Protein AF-A0A969NQD2-F1 (afdb_monomer_lite)

Sequence (138 aa):
MLKNSRYFIANYAKINQLQETHGQREIGYRFFEGAAAGSVLLGCSPDNVAFKHYFDWDNVIIPIDFDEHNIVKIIAELDSQPELLKQIQTDNVVNSLLKHDWVYRWEEILRELGMSITSGIEQRKHQLKEMAIAYSKR

Radius of gyration: 16.86 Å; chains: 1; bounding box: 41×42×41 Å

Foldseek 3Di:
DQLPPQEDEAAFPPPVNCVVVVNDGHGDCSLLVCLLSLHQYEEYHGPDPVCCVQPVDPRSYDYDYPPHPCVVVVVVVVVVPVVVSLVSSLCSNLSSLQRVPCLVVVVVVCVVVVHDDDPVSVVSNVVSNVVSVVSNVD

Structure (mmCIF, N/CA/C/O backbone):
data_AF-A0A969NQD2-F1
#
_entry.id   AF-A0A969NQD2-F1
#
loop_
_atom_site.group_PDB
_atom_site.id
_atom_site.type_symbol
_atom_site.label_atom_id
_atom_site.label_alt_id
_atom_site.label_comp_id
_atom_site.label_asym_id
_atom_site.label_entity_id
_atom_site.label_seq_id
_atom_site.pdbx_PDB_ins_code
_atom_site.Cartn_x
_atom_site.Cartn_y
_atom_site.Cartn_z
_atom_site.occupancy
_atom_site.B_iso_or_equiv
_atom_site.auth_seq_id
_atom_site.auth_comp_id
_atom_site.auth_asym_id
_atom_site.auth_atom_id
_atom_site.pdbx_PDB_model_num
ATOM 1 N N . MET A 1 1 ? 13.207 -3.224 8.068 1.00 59.09 1 MET A N 1
ATOM 2 C CA . MET A 1 1 ? 14.013 -3.463 6.853 1.00 59.09 1 MET A CA 1
ATOM 3 C C . MET A 1 1 ? 13.640 -2.505 5.720 1.00 59.09 1 MET A C 1
ATOM 5 O O . MET A 1 1 ? 14.540 -1.892 5.178 1.00 59.09 1 MET A O 1
ATOM 9 N N . LEU A 1 2 ? 12.348 -2.296 5.422 1.00 81.50 2 LEU A N 1
ATOM 10 C CA . LEU A 1 2 ? 11.896 -1.547 4.233 1.00 81.50 2 LEU A CA 1
ATOM 11 C C . LEU A 1 2 ? 11.816 -0.015 4.357 1.00 81.50 2 LEU A C 1
ATOM 13 O O . LEU A 1 2 ? 11.775 0.665 3.345 1.00 81.50 2 LEU A O 1
ATOM 17 N N . LYS A 1 3 ? 11.846 0.553 5.570 1.00 71.50 3 LYS A N 1
ATOM 18 C CA . LYS A 1 3 ? 11.662 2.005 5.802 1.00 71.50 3 LYS A CA 1
ATOM 19 C C . LYS A 1 3 ? 12.642 2.911 5.029 1.00 71.50 3 LYS A C 1
ATOM 21 O O . LYS A 1 3 ? 12.349 4.080 4.821 1.00 71.50 3 LYS A O 1
ATOM 26 N N . ASN A 1 4 ? 13.795 2.376 4.622 1.00 80.69 4 ASN A N 1
ATOM 27 C CA . ASN A 1 4 ? 14.820 3.110 3.874 1.00 80.69 4 ASN A CA 1
ATOM 28 C C . ASN A 1 4 ? 14.908 2.671 2.398 1.00 80.69 4 ASN A C 1
ATOM 30 O O . ASN A 1 4 ? 15.783 3.135 1.671 1.00 80.69 4 ASN A O 1
ATOM 34 N N . SER A 1 5 ? 14.036 1.763 1.958 1.00 90.94 5 SER A N 1
ATOM 35 C CA . SER A 1 5 ? 13.990 1.257 0.588 1.00 90.94 5 SER A CA 1
ATOM 36 C C . SER A 1 5 ? 12.978 2.065 -0.219 1.00 90.94 5 SER A C 1
ATOM 38 O O . SER A 1 5 ? 11.777 2.009 0.046 1.00 90.94 5 SER A O 1
ATOM 40 N N . ARG A 1 6 ? 13.460 2.808 -1.223 1.00 94.06 6 ARG A N 1
ATOM 41 C CA . ARG A 1 6 ? 12.600 3.595 -2.124 1.00 94.06 6 ARG A CA 1
ATOM 42 C C . ARG A 1 6 ? 11.686 2.700 -2.961 1.00 94.06 6 ARG A C 1
ATOM 44 O O . ARG A 1 6 ? 10.499 2.979 -3.052 1.00 94.06 6 ARG A O 1
ATOM 51 N N . TYR A 1 7 ? 12.238 1.623 -3.516 1.00 97.00 7 TYR A N 1
ATOM 52 C CA . TYR A 1 7 ? 11.529 0.659 -4.355 1.00 97.00 7 TYR A CA 1
ATOM 53 C C . TYR A 1 7 ? 11.401 -0.692 -3.653 1.00 97.00 7 TYR A C 1
ATOM 55 O O . TYR A 1 7 ? 12.303 -1.097 -2.913 1.00 97.00 7 TYR A O 1
ATOM 63 N N . PHE A 1 8 ? 10.303 -1.402 -3.912 1.00 96.88 8 PHE A N 1
ATOM 64 C CA . PHE A 1 8 ? 10.079 -2.753 -3.403 1.00 96.88 8 PHE A CA 1
ATOM 65 C C . PHE A 1 8 ? 9.393 -3.640 -4.446 1.00 96.88 8 PHE A C 1
ATOM 67 O O . PHE A 1 8 ? 8.379 -3.258 -5.022 1.00 96.88 8 PHE A O 1
ATOM 74 N N . ILE A 1 9 ? 9.941 -4.835 -4.684 1.00 95.50 9 ILE A N 1
ATOM 75 C CA . ILE A 1 9 ? 9.406 -5.764 -5.686 1.00 95.50 9 ILE A CA 1
ATOM 76 C C . ILE A 1 9 ? 8.275 -6.600 -5.076 1.00 95.50 9 ILE A C 1
ATOM 78 O O . ILE A 1 9 ? 8.499 -7.410 -4.166 1.00 95.50 9 ILE A O 1
ATOM 82 N N . ALA A 1 10 ? 7.067 -6.444 -5.613 1.00 96.06 10 ALA A N 1
ATOM 83 C CA . ALA A 1 10 ? 5.869 -7.145 -5.173 1.00 96.06 10 ALA A CA 1
ATOM 84 C C . ALA A 1 10 ? 5.165 -7.802 -6.366 1.00 96.06 10 ALA A C 1
ATOM 86 O O . ALA A 1 10 ? 4.654 -7.136 -7.254 1.00 96.06 10 ALA A O 1
ATOM 87 N N . ASN A 1 11 ? 5.119 -9.133 -6.352 1.00 96.44 11 ASN A N 1
ATOM 88 C CA . ASN A 1 11 ? 4.395 -9.934 -7.335 1.00 96.44 11 ASN A CA 1
ATOM 89 C C . ASN A 1 11 ? 3.321 -10.750 -6.621 1.00 96.44 11 ASN A C 1
ATOM 91 O O . ASN A 1 11 ? 3.497 -11.108 -5.448 1.00 96.44 11 ASN A O 1
ATOM 95 N N . TYR A 1 12 ? 2.243 -11.088 -7.331 1.00 95.00 12 TYR A N 1
ATOM 96 C CA . TYR A 1 12 ? 1.266 -12.056 -6.838 1.00 95.00 12 TYR A CA 1
ATOM 97 C C . TYR A 1 12 ? 1.941 -13.384 -6.453 1.00 95.00 12 TYR A C 1
ATOM 99 O O . TYR A 1 12 ? 3.023 -13.743 -6.938 1.00 95.00 12 TYR A O 1
ATOM 107 N N . ALA A 1 13 ? 1.327 -14.093 -5.506 1.00 91.31 13 ALA A N 1
ATOM 108 C CA . ALA A 1 13 ? 1.920 -15.286 -4.920 1.00 91.31 13 ALA A CA 1
ATOM 109 C C . ALA A 1 13 ? 2.197 -16.357 -5.988 1.00 91.31 13 ALA A C 1
ATOM 111 O O . ALA A 1 13 ? 1.356 -16.615 -6.845 1.00 91.31 13 ALA A O 1
ATOM 112 N N . LYS A 1 14 ? 3.377 -16.991 -5.910 1.00 90.50 14 LYS A N 1
ATOM 113 C CA . LYS A 1 14 ? 3.795 -18.086 -6.804 1.00 90.50 14 LYS A CA 1
ATOM 114 C C . LYS A 1 14 ? 3.723 -17.751 -8.305 1.00 90.50 14 LYS A C 1
ATOM 116 O O . LYS A 1 14 ? 3.416 -18.613 -9.120 1.00 90.50 14 LYS A O 1
ATOM 121 N N . ILE A 1 15 ? 4.054 -16.516 -8.689 1.00 91.56 15 ILE A N 1
ATOM 122 C CA . ILE A 1 15 ? 4.060 -16.055 -10.091 1.00 91.56 15 ILE A CA 1
ATOM 123 C C . ILE A 1 15 ? 4.825 -16.962 -11.071 1.00 91.56 15 ILE A C 1
ATOM 125 O O . ILE A 1 15 ? 4.386 -17.158 -12.198 1.00 91.56 15 ILE A O 1
ATOM 129 N N . ASN A 1 16 ? 5.917 -17.588 -10.634 1.00 92.12 16 ASN A N 1
ATOM 130 C CA . ASN A 1 16 ? 6.714 -18.528 -11.428 1.00 92.12 16 ASN A CA 1
ATOM 131 C C . ASN A 1 16 ? 6.288 -20.003 -11.269 1.00 92.12 16 ASN A C 1
ATOM 133 O O . ASN A 1 16 ? 6.933 -20.894 -11.815 1.00 92.12 16 ASN A O 1
ATOM 137 N N . GLN A 1 17 ? 5.231 -20.274 -10.501 1.00 91.62 17 GLN A N 1
ATOM 138 C CA . GLN A 1 17 ? 4.751 -21.610 -10.139 1.00 91.62 17 GLN A CA 1
ATOM 139 C C . GLN A 1 17 ? 3.214 -21.686 -10.215 1.00 91.62 17 GLN A C 1
ATOM 141 O O . GLN A 1 17 ? 2.568 -22.283 -9.357 1.00 91.62 17 GLN A O 1
ATOM 146 N N . LEU A 1 18 ? 2.614 -21.112 -11.267 1.00 88.12 18 LEU A N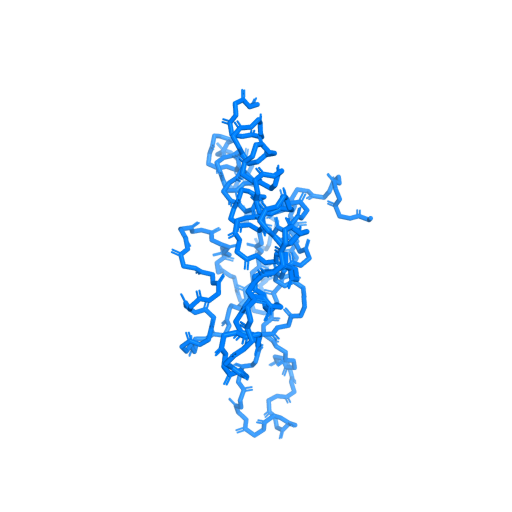 1
ATOM 147 C CA . LEU A 1 18 ? 1.153 -21.077 -11.473 1.00 88.12 18 LEU A CA 1
ATOM 148 C C . LEU A 1 18 ? 0.473 -22.456 -11.435 1.00 88.12 18 LEU A C 1
ATOM 150 O O . LEU A 1 18 ? -0.715 -22.558 -11.135 1.00 88.12 18 LEU A O 1
ATOM 154 N N . GLN A 1 19 ? 1.222 -23.522 -11.725 1.00 92.38 19 GLN A N 1
ATOM 155 C CA . GLN A 1 19 ? 0.734 -24.900 -11.640 1.00 92.38 19 GLN A CA 1
ATOM 156 C C . GLN A 1 19 ? 0.335 -25.275 -10.204 1.00 92.38 19 GLN A C 1
ATOM 158 O O . GLN A 1 19 ? -0.639 -25.992 -10.000 1.00 92.38 19 GLN A O 1
ATOM 163 N N . GLU A 1 20 ? 1.044 -24.747 -9.203 1.00 92.12 20 GLU A N 1
ATOM 164 C CA . GLU A 1 20 ? 0.767 -25.006 -7.786 1.00 92.12 20 GLU A CA 1
ATOM 165 C C . GLU A 1 20 ? -0.430 -24.215 -7.252 1.00 92.12 20 GLU A C 1
ATOM 167 O O . GLU A 1 20 ? -0.947 -24.536 -6.184 1.00 92.12 20 GLU A O 1
ATOM 172 N N . THR A 1 21 ? -0.845 -23.161 -7.956 1.00 89.38 21 THR A N 1
ATOM 173 C CA . THR A 1 21 ? -2.021 -22.355 -7.600 1.00 89.38 21 THR A CA 1
ATOM 174 C C . THR A 1 21 ? -3.225 -22.676 -8.474 1.00 89.38 21 THR A C 1
ATOM 176 O O . THR A 1 21 ? -4.259 -22.028 -8.345 1.00 89.38 21 THR A O 1
ATOM 179 N N . HIS A 1 22 ? -3.106 -23.640 -9.394 1.00 90.00 22 HIS A N 1
ATOM 180 C CA . HIS A 1 22 ? -4.117 -23.909 -10.417 1.00 90.00 22 HIS A CA 1
ATOM 181 C C . HIS A 1 22 ? -4.553 -22.632 -11.164 1.00 90.00 22 HIS A C 1
ATOM 183 O O . HIS A 1 22 ? -5.727 -22.443 -11.478 1.00 90.00 22 HIS A O 1
ATOM 189 N N . GLY A 1 23 ? -3.601 -21.727 -11.418 1.00 89.00 23 GLY A N 1
ATOM 190 C CA . GLY A 1 23 ? -3.844 -20.444 -12.079 1.00 89.00 23 GLY A CA 1
ATOM 191 C C . GLY A 1 23 ? -4.415 -19.340 -11.182 1.00 89.00 23 GLY A C 1
ATOM 192 O O . GLY A 1 23 ? -4.579 -18.217 -11.661 1.00 89.00 23 GLY A O 1
ATOM 193 N N . GLN A 1 24 ? -4.678 -19.604 -9.896 1.00 89.62 24 GLN A N 1
ATOM 194 C CA . GLN A 1 24 ? -5.075 -18.562 -8.948 1.00 89.62 24 GLN A CA 1
ATOM 195 C C . GLN A 1 24 ? -3.940 -17.552 -8.759 1.00 89.62 24 GLN A C 1
ATOM 197 O O . GLN A 1 24 ? -2.764 -17.915 -8.633 1.00 89.62 24 GLN A O 1
ATOM 202 N N . ARG A 1 25 ? -4.307 -16.270 -8.739 1.00 92.75 25 ARG A N 1
ATOM 203 C CA . ARG A 1 25 ? -3.394 -15.148 -8.512 1.00 92.75 25 ARG A CA 1
ATOM 204 C C . ARG A 1 25 ? -3.792 -14.489 -7.207 1.00 92.75 25 ARG A C 1
ATOM 206 O O . ARG A 1 25 ? -4.754 -13.729 -7.176 1.00 92.75 25 ARG A O 1
ATOM 213 N N . GLU A 1 26 ? -3.054 -14.798 -6.151 1.00 92.25 26 GLU A N 1
ATOM 214 C CA . GLU A 1 26 ? -3.370 -14.353 -4.795 1.00 92.25 26 GLU A CA 1
ATOM 215 C C . GLU A 1 26 ? -2.494 -13.185 -4.343 1.00 92.25 26 GLU A C 1
ATOM 217 O O . GLU A 1 26 ? -1.343 -13.022 -4.770 1.00 92.25 26 GLU A O 1
ATOM 222 N N . ILE A 1 27 ? -3.046 -12.374 -3.441 1.00 94.75 27 ILE A N 1
ATOM 223 C CA . ILE A 1 27 ? -2.338 -11.248 -2.832 1.00 94.75 27 ILE A CA 1
ATOM 224 C C . ILE A 1 27 ? -1.302 -11.789 -1.844 1.00 94.75 27 ILE A C 1
ATOM 226 O O . ILE A 1 27 ? -1.630 -12.531 -0.922 1.00 94.75 27 ILE A O 1
ATOM 230 N N . GLY A 1 28 ? -0.038 -11.402 -2.012 1.00 92.31 28 GLY A N 1
ATOM 231 C CA . GLY A 1 28 ? 1.018 -11.702 -1.044 1.00 92.31 28 GLY A CA 1
ATOM 232 C C . GLY A 1 28 ? 1.133 -10.641 0.056 1.00 92.31 28 GLY A C 1
ATOM 233 O O . GLY A 1 28 ? 0.845 -9.468 -0.172 1.00 92.31 28 GLY A O 1
ATOM 234 N N . TYR A 1 29 ? 1.665 -11.010 1.226 1.00 92.75 29 TYR A N 1
ATOM 235 C CA . TYR A 1 29 ? 1.919 -10.055 2.321 1.00 92.75 29 TYR A CA 1
ATOM 236 C C . TYR A 1 29 ? 2.830 -8.887 1.916 1.00 92.75 29 TYR A C 1
ATOM 238 O O . TYR A 1 29 ? 2.684 -7.780 2.425 1.00 92.75 29 TYR A O 1
ATOM 246 N N . ARG A 1 30 ? 3.698 -9.106 0.921 1.00 94.00 30 ARG A N 1
ATOM 247 C CA . ARG A 1 30 ? 4.618 -8.104 0.368 1.00 94.00 30 ARG A CA 1
ATOM 248 C C . ARG A 1 30 ? 3.933 -6.815 -0.094 1.00 94.00 30 ARG A C 1
ATOM 250 O O . ARG A 1 30 ? 4.520 -5.749 0.054 1.00 94.00 30 ARG A O 1
ATOM 257 N N . PHE A 1 31 ? 2.707 -6.885 -0.616 1.00 96.81 31 PHE A N 1
ATOM 258 C CA . PHE A 1 31 ? 1.976 -5.676 -1.012 1.00 96.81 31 PHE A CA 1
ATOM 259 C C . PHE A 1 31 ? 1.655 -4.798 0.205 1.00 96.81 31 PHE A C 1
ATOM 261 O O . PHE A 1 31 ? 1.909 -3.598 0.182 1.00 96.81 31 PHE A O 1
ATOM 268 N N . PHE A 1 32 ? 1.187 -5.412 1.294 1.00 96.75 32 PHE A N 1
ATOM 269 C CA . PHE A 1 32 ? 0.885 -4.723 2.549 1.00 96.75 32 PHE A CA 1
ATOM 270 C C . PHE A 1 32 ? 2.155 -4.186 3.221 1.00 96.75 32 PHE A C 1
ATOM 272 O O . PHE A 1 32 ? 2.199 -3.034 3.637 1.00 96.75 32 PHE A O 1
ATOM 279 N N . GLU A 1 33 ? 3.212 -5.000 3.297 1.00 95.69 33 GLU A N 1
ATOM 280 C CA . GLU A 1 33 ? 4.478 -4.618 3.936 1.00 95.69 33 GLU A CA 1
ATOM 281 C C . GLU A 1 33 ? 5.168 -3.458 3.212 1.00 95.69 33 GLU A C 1
ATOM 283 O O . GLU A 1 33 ? 5.631 -2.512 3.854 1.00 95.69 33 GLU A O 1
ATOM 288 N N . GLY A 1 34 ? 5.238 -3.525 1.880 1.00 96.69 34 GLY A N 1
ATOM 289 C CA . GLY A 1 34 ? 5.859 -2.486 1.069 1.00 96.69 34 GLY A CA 1
ATOM 290 C C . GLY A 1 34 ? 5.059 -1.184 1.085 1.00 96.69 34 GLY A C 1
ATOM 291 O O . GLY A 1 34 ? 5.648 -0.117 1.262 1.00 96.69 34 GLY A O 1
ATOM 292 N N . ALA A 1 35 ? 3.726 -1.267 0.978 1.00 97.19 35 ALA A N 1
ATOM 293 C CA . ALA A 1 35 ? 2.867 -0.089 1.054 1.00 97.19 35 ALA A CA 1
ATOM 294 C C . ALA A 1 35 ? 2.960 0.580 2.436 1.00 97.19 35 ALA A C 1
ATOM 296 O O . ALA A 1 35 ? 3.206 1.783 2.529 1.00 97.19 35 ALA A O 1
ATOM 297 N N . ALA A 1 36 ? 2.891 -0.198 3.521 1.00 96.44 36 ALA A N 1
ATOM 298 C CA . ALA A 1 36 ? 2.998 0.330 4.880 1.00 96.44 36 ALA A CA 1
ATOM 299 C C . ALA A 1 36 ? 4.374 0.951 5.177 1.00 96.44 36 ALA A C 1
ATOM 301 O O . ALA A 1 36 ? 4.483 1.857 6.007 1.00 96.44 36 ALA A O 1
ATOM 302 N N . ALA A 1 37 ? 5.430 0.486 4.503 1.00 96.00 37 ALA A N 1
ATOM 303 C CA . ALA A 1 37 ? 6.763 1.074 4.596 1.00 96.00 37 ALA A CA 1
ATOM 304 C C . ALA A 1 37 ? 6.922 2.381 3.798 1.00 96.00 37 ALA A C 1
ATOM 306 O O . ALA A 1 37 ? 7.909 3.087 4.013 1.00 96.00 37 ALA A O 1
ATOM 307 N N . GLY A 1 38 ? 5.977 2.703 2.907 1.00 96.06 38 GLY A N 1
ATOM 308 C CA . GLY A 1 38 ? 6.074 3.832 1.983 1.00 96.06 38 GLY A CA 1
ATOM 309 C C . GLY A 1 38 ? 7.043 3.585 0.834 1.00 96.06 38 GLY A C 1
ATOM 310 O O . GLY A 1 38 ? 7.642 4.527 0.326 1.00 96.06 38 GLY A O 1
ATOM 311 N N . SER A 1 39 ? 7.251 2.329 0.439 1.00 97.12 39 SER A N 1
ATOM 312 C CA . SER A 1 39 ? 8.012 2.009 -0.769 1.00 97.12 39 SER A CA 1
ATOM 313 C C . SER A 1 39 ? 7.126 2.154 -2.009 1.00 97.12 39 SER A C 1
ATOM 315 O O . SER A 1 39 ? 5.926 1.880 -1.966 1.00 97.12 39 SER A O 1
ATOM 317 N N . VAL A 1 40 ? 7.725 2.538 -3.133 1.00 97.75 40 VAL A N 1
ATOM 318 C CA . VAL A 1 40 ? 7.112 2.446 -4.462 1.00 97.75 40 VAL A CA 1
ATOM 319 C C . VAL A 1 40 ? 7.146 0.981 -4.880 1.00 97.75 40 VAL A C 1
ATOM 321 O O . VAL A 1 40 ? 8.227 0.395 -5.017 1.00 97.75 40 VAL A O 1
ATOM 324 N N . LEU A 1 41 ? 5.972 0.366 -5.020 1.00 97.94 41 LEU A N 1
ATOM 325 C CA . LEU A 1 41 ? 5.885 -1.044 -5.381 1.00 97.94 41 LEU A CA 1
ATOM 326 C C . LEU A 1 41 ? 6.079 -1.201 -6.884 1.00 97.94 41 LEU A C 1
ATOM 328 O O . LEU A 1 41 ? 5.459 -0.479 -7.661 1.00 97.94 41 LEU A O 1
ATOM 332 N N . LEU A 1 42 ? 6.903 -2.164 -7.284 1.00 98.00 42 LEU A N 1
ATOM 333 C CA . LEU A 1 42 ? 7.103 -2.554 -8.677 1.00 98.00 42 LEU A CA 1
ATOM 334 C C . LEU A 1 42 ? 6.772 -4.044 -8.826 1.00 98.00 42 LEU A C 1
ATOM 336 O O . LEU A 1 42 ? 7.231 -4.856 -8.017 1.00 98.00 42 LEU A O 1
ATOM 340 N N . GLY A 1 43 ? 6.009 -4.418 -9.848 1.00 96.88 43 GLY A N 1
ATOM 341 C CA . GLY A 1 43 ? 5.766 -5.827 -10.178 1.00 96.88 43 GLY A CA 1
ATOM 342 C C . GLY A 1 43 ? 4.367 -6.107 -10.708 1.00 96.88 43 GLY A C 1
ATOM 343 O O . GLY A 1 43 ? 3.649 -5.211 -11.145 1.00 96.88 43 GLY A O 1
ATOM 344 N N . CYS A 1 44 ? 3.969 -7.373 -10.661 1.00 96.25 44 CYS A N 1
ATOM 345 C CA . CYS A 1 44 ? 2.683 -7.832 -11.163 1.00 96.25 44 CYS A CA 1
ATOM 346 C C . CYS A 1 44 ? 1.661 -7.942 -10.023 1.00 96.25 44 CYS A C 1
ATOM 348 O O . CYS A 1 44 ? 1.749 -8.849 -9.183 1.00 96.25 44 CYS A O 1
ATOM 350 N N . SER A 1 45 ? 0.644 -7.080 -10.021 1.00 94.31 45 SER A N 1
ATOM 351 C CA . SER A 1 45 ? -0.526 -7.271 -9.161 1.00 94.31 45 SER A CA 1
ATOM 352 C C . SER A 1 45 ? -1.354 -8.483 -9.603 1.00 94.31 45 SER A C 1
ATOM 354 O O . SER A 1 45 ? -1.398 -8.832 -10.788 1.00 94.31 45 SER A O 1
ATOM 356 N N . PRO A 1 46 ? -2.045 -9.149 -8.666 1.00 93.25 46 PRO A N 1
ATOM 357 C CA . PRO A 1 46 ? -3.121 -10.048 -9.035 1.00 93.25 46 PRO A CA 1
ATOM 358 C C . PRO A 1 46 ? -4.307 -9.229 -9.569 1.00 93.25 46 PRO A C 1
ATOM 360 O O . PRO A 1 46 ? -4.835 -8.364 -8.875 1.00 93.25 46 PRO A O 1
ATOM 363 N N . ASP A 1 47 ? -4.755 -9.515 -10.793 1.00 88.06 47 ASP A N 1
ATOM 364 C CA . ASP A 1 47 ? -5.978 -8.921 -11.354 1.00 88.06 47 ASP A CA 1
ATOM 365 C C . ASP A 1 47 ? -7.212 -9.657 -10.818 1.00 88.06 47 ASP A C 1
ATOM 367 O O . ASP A 1 47 ? -7.820 -10.491 -11.488 1.00 88.06 47 ASP A O 1
ATOM 371 N N . ASN A 1 48 ? -7.531 -9.410 -9.549 1.00 91.69 48 ASN A N 1
ATOM 372 C CA . ASN A 1 48 ? -8.696 -9.986 -8.893 1.00 91.69 48 ASN A CA 1
ATOM 373 C C . ASN A 1 48 ? -9.457 -8.926 -8.081 1.00 91.69 48 ASN A C 1
ATOM 375 O O . ASN A 1 48 ? -8.973 -7.820 -7.825 1.00 91.69 48 ASN A O 1
ATOM 379 N N . VAL A 1 49 ? -10.685 -9.266 -7.686 1.00 94.19 49 VAL A N 1
ATOM 380 C CA . VAL A 1 49 ? -11.564 -8.357 -6.935 1.00 94.19 49 VAL A CA 1
ATOM 381 C C . VAL A 1 49 ? -11.015 -8.004 -5.552 1.00 94.19 49 VAL A C 1
ATOM 383 O O . VAL A 1 49 ? -11.194 -6.877 -5.101 1.00 94.19 49 VAL A O 1
ATOM 386 N N . ALA A 1 50 ? -10.310 -8.930 -4.898 1.00 93.38 50 ALA A N 1
ATOM 387 C CA . ALA A 1 50 ? -9.751 -8.707 -3.572 1.00 93.38 50 ALA A CA 1
ATOM 388 C C . ALA A 1 50 ? -8.640 -7.650 -3.613 1.00 93.38 50 ALA A C 1
ATOM 390 O O . ALA A 1 50 ? -8.592 -6.775 -2.754 1.00 93.38 50 ALA A O 1
ATOM 391 N N . PHE A 1 51 ? -7.779 -7.676 -4.632 1.00 96.12 51 PHE A N 1
ATOM 392 C CA . PHE A 1 51 ? -6.711 -6.694 -4.780 1.00 96.12 51 PHE A CA 1
ATOM 393 C C . PHE A 1 51 ? -7.288 -5.304 -5.001 1.00 96.12 51 PHE A C 1
ATOM 395 O O . PHE A 1 51 ? -6.924 -4.382 -4.284 1.00 96.12 51 PHE A O 1
ATOM 402 N N . LYS A 1 52 ? -8.269 -5.180 -5.903 1.00 94.75 52 LYS A N 1
ATOM 403 C CA . LYS A 1 52 ? -8.974 -3.914 -6.161 1.00 94.75 52 LYS A CA 1
ATOM 404 C C . LYS A 1 52 ? -9.724 -3.395 -4.934 1.00 94.75 52 LYS A C 1
ATOM 406 O O . LYS A 1 52 ? -9.901 -2.195 -4.814 1.00 94.75 52 LYS A O 1
ATOM 411 N N . HIS A 1 53 ? -10.164 -4.279 -4.038 1.00 95.25 53 HIS A N 1
ATOM 412 C CA . HIS A 1 53 ? -10.811 -3.897 -2.784 1.00 95.25 53 HIS A CA 1
ATOM 413 C C . HIS A 1 53 ? -9.811 -3.397 -1.732 1.00 95.25 53 HIS A C 1
ATOM 415 O O . HIS A 1 53 ? -10.047 -2.376 -1.092 1.00 95.25 53 HIS A O 1
ATOM 421 N N . TYR A 1 54 ? -8.701 -4.115 -1.533 1.00 95.88 54 TYR A N 1
ATOM 422 C CA . TYR A 1 54 ? -7.713 -3.759 -0.511 1.00 95.88 54 TYR A CA 1
ATOM 423 C C . TYR A 1 54 ? -6.752 -2.655 -0.954 1.00 95.88 54 TYR A C 1
ATOM 425 O O . TYR A 1 54 ? -6.196 -1.980 -0.094 1.00 95.88 54 TYR A O 1
ATOM 433 N N . PHE A 1 55 ? -6.554 -2.474 -2.256 1.00 97.38 55 PHE A N 1
ATOM 434 C CA . PHE A 1 55 ? -5.604 -1.545 -2.858 1.00 97.38 55 PHE A CA 1
ATOM 435 C C . PHE A 1 55 ? -6.306 -0.675 -3.915 1.00 97.38 55 PHE A C 1
ATOM 437 O O . PHE A 1 55 ? -6.018 -0.753 -5.106 1.00 97.38 55 PHE A O 1
ATOM 444 N N . ASP A 1 56 ? -7.276 0.120 -3.466 1.00 96.69 56 ASP A N 1
ATOM 445 C CA . ASP A 1 56 ? -8.204 0.931 -4.271 1.00 96.69 56 ASP A CA 1
ATOM 446 C C . ASP A 1 56 ? -7.736 2.382 -4.501 1.00 96.69 56 ASP A C 1
ATOM 448 O O . ASP A 1 56 ? -8.558 3.269 -4.730 1.00 96.69 56 ASP A O 1
ATOM 452 N N . TRP A 1 57 ? -6.430 2.641 -4.419 1.00 96.94 57 TRP A N 1
ATOM 453 C CA . TRP A 1 57 ? -5.842 3.950 -4.709 1.00 96.94 57 TRP A CA 1
ATOM 454 C C . TRP A 1 57 ? -4.907 3.894 -5.917 1.00 96.94 57 TRP A C 1
ATOM 456 O O . TRP 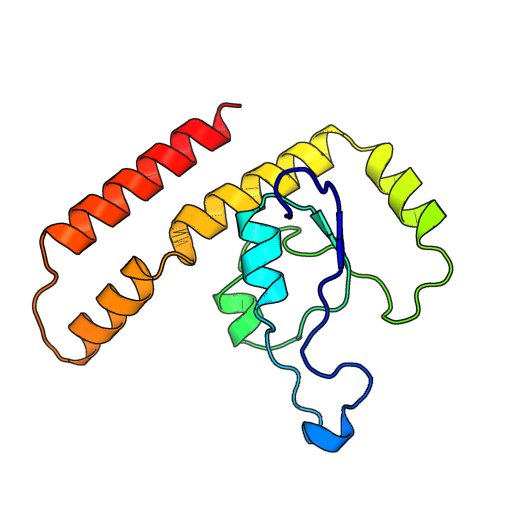A 1 57 ? -4.456 2.826 -6.339 1.00 96.94 57 TRP A O 1
ATOM 466 N N . ASP A 1 58 ? -4.625 5.059 -6.493 1.00 95.56 58 ASP A N 1
ATOM 467 C CA . ASP A 1 58 ? -3.779 5.159 -7.677 1.00 95.56 58 ASP A CA 1
ATOM 468 C C . ASP A 1 58 ? -2.334 4.765 -7.370 1.00 95.56 58 ASP A C 1
ATOM 470 O O . ASP A 1 58 ? -1.809 5.017 -6.287 1.00 95.56 58 ASP A O 1
ATOM 474 N N . ASN A 1 59 ? -1.669 4.168 -8.361 1.00 95.56 59 ASN A N 1
ATOM 475 C CA . ASN A 1 59 ? -0.242 3.849 -8.308 1.00 95.56 59 ASN A CA 1
ATOM 476 C C . ASN A 1 59 ? 0.193 3.021 -7.080 1.00 95.56 59 ASN A C 1
ATOM 478 O O . ASN A 1 59 ? 1.360 3.087 -6.691 1.00 95.56 59 ASN A O 1
ATOM 482 N N . VAL A 1 60 ? -0.702 2.197 -6.505 1.00 95.56 60 VAL A N 1
ATOM 483 C CA . VAL A 1 60 ? -0.341 1.196 -5.475 1.00 95.56 60 VAL A CA 1
ATOM 484 C C . VAL A 1 60 ? 0.913 0.437 -5.897 1.00 95.56 60 VAL A C 1
ATOM 486 O O . VAL A 1 60 ? 1.825 0.218 -5.100 1.00 95.56 60 VAL A O 1
ATOM 489 N N . ILE A 1 61 ? 0.927 0.018 -7.162 1.00 96.88 61 ILE A N 1
ATOM 490 C CA . ILE A 1 61 ? 2.017 -0.692 -7.806 1.00 96.88 61 ILE A CA 1
ATOM 491 C C . ILE A 1 61 ? 2.208 -0.168 -9.221 1.00 96.88 61 ILE A C 1
ATOM 493 O O . ILE A 1 61 ? 1.244 0.038 -9.958 1.00 96.88 61 ILE A O 1
ATOM 497 N N . ILE A 1 62 ? 3.467 0.019 -9.597 1.00 97.62 62 ILE A N 1
ATOM 498 C CA . ILE A 1 62 ? 3.868 0.314 -10.964 1.00 97.62 62 ILE A CA 1
ATOM 499 C C . ILE A 1 62 ? 4.103 -1.032 -11.658 1.00 97.62 62 ILE A C 1
ATOM 501 O O . ILE A 1 62 ? 4.964 -1.806 -11.216 1.00 97.62 62 ILE A O 1
ATOM 505 N N . PRO A 1 63 ? 3.323 -1.353 -12.701 1.00 96.44 63 PRO A N 1
ATOM 506 C CA . PRO A 1 63 ? 3.419 -2.642 -13.360 1.00 96.44 63 PRO A CA 1
ATOM 507 C C . PRO A 1 63 ? 4.760 -2.780 -14.081 1.00 96.44 63 PRO A C 1
ATOM 509 O O . PRO A 1 63 ? 5.144 -1.911 -14.860 1.00 96.44 63 PRO A O 1
ATOM 512 N N . ILE A 1 64 ? 5.442 -3.895 -13.828 1.00 97.00 64 ILE A N 1
ATOM 513 C CA . ILE A 1 64 ? 6.585 -4.378 -14.613 1.00 97.00 64 ILE A CA 1
ATOM 514 C C . ILE A 1 64 ? 6.425 -5.882 -14.837 1.00 97.00 64 ILE A C 1
ATOM 516 O O . ILE A 1 64 ? 5.739 -6.555 -14.055 1.00 97.00 64 ILE A O 1
ATOM 520 N N . ASP A 1 65 ? 7.077 -6.403 -15.872 1.00 94.88 65 ASP A N 1
ATOM 521 C CA . ASP A 1 65 ? 7.117 -7.840 -16.125 1.00 94.88 65 ASP A CA 1
ATOM 522 C C . ASP A 1 65 ? 7.902 -8.572 -15.025 1.00 94.88 65 ASP A C 1
ATOM 524 O O . ASP A 1 65 ? 8.814 -8.028 -14.395 1.00 94.88 65 ASP A O 1
ATOM 528 N N . PHE A 1 66 ? 7.544 -9.833 -14.772 1.00 93.50 66 PHE A N 1
ATOM 529 C 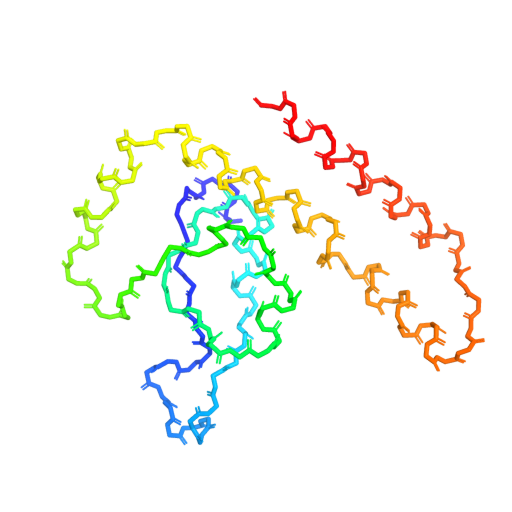CA . PHE A 1 66 ? 8.210 -10.640 -13.745 1.00 93.50 66 PHE A CA 1
ATOM 530 C C . PHE A 1 66 ? 9.709 -10.822 -14.031 1.00 93.50 66 PHE A C 1
ATOM 532 O O . PHE A 1 66 ? 10.526 -10.819 -13.110 1.00 93.50 66 PHE A O 1
ATOM 539 N N . ASP A 1 67 ? 10.050 -10.966 -15.306 1.00 92.62 67 ASP A N 1
ATOM 540 C CA . ASP A 1 67 ? 11.391 -11.094 -15.859 1.00 92.62 67 ASP A CA 1
ATOM 541 C C . ASP A 1 67 ? 11.835 -9.803 -16.566 1.00 92.62 67 ASP A C 1
ATOM 543 O O . ASP A 1 67 ? 12.520 -9.850 -17.581 1.00 92.62 67 ASP A O 1
ATOM 547 N N . GLU A 1 68 ? 11.458 -8.634 -16.042 1.00 95.81 68 GLU A N 1
ATOM 548 C CA . GLU A 1 68 ? 11.817 -7.338 -16.627 1.00 95.81 68 GLU A CA 1
ATOM 549 C C . GLU A 1 68 ? 13.341 -7.168 -16.795 1.00 95.81 68 GLU A C 1
ATOM 551 O O . GLU A 1 68 ? 14.105 -7.087 -15.828 1.00 95.81 68 GLU A O 1
ATOM 556 N N . HIS A 1 69 ? 13.785 -7.048 -18.048 1.00 94.81 69 HIS A N 1
ATOM 557 C CA . HIS A 1 69 ? 15.201 -6.941 -18.407 1.00 94.81 69 HIS A CA 1
ATOM 558 C C . HIS A 1 69 ? 15.727 -5.497 -18.324 1.00 94.81 69 HIS A C 1
ATOM 560 O O . HIS A 1 69 ? 16.936 -5.278 -18.233 1.00 94.81 69 HIS A O 1
ATOM 566 N N . ASN A 1 70 ? 14.838 -4.500 -18.331 1.00 95.12 70 ASN A N 1
ATOM 567 C CA . ASN A 1 70 ? 15.170 -3.075 -18.384 1.00 95.12 70 ASN A CA 1
ATOM 568 C C . ASN A 1 70 ? 14.944 -2.349 -17.050 1.00 95.12 70 ASN A C 1
ATOM 570 O O . ASN A 1 70 ? 14.794 -1.125 -17.032 1.00 95.12 70 ASN A O 1
ATOM 574 N N . ILE A 1 71 ? 14.965 -3.066 -15.920 1.00 95.56 71 ILE A N 1
ATOM 575 C CA . ILE A 1 71 ? 14.663 -2.499 -14.594 1.00 95.56 71 ILE A CA 1
ATOM 576 C C . ILE A 1 71 ? 15.504 -1.258 -14.252 1.00 95.56 71 ILE A C 1
ATOM 578 O O . ILE A 1 71 ? 15.000 -0.314 -13.651 1.00 95.56 71 ILE A O 1
ATOM 582 N N . VAL A 1 72 ? 16.768 -1.210 -14.688 1.00 96.62 72 VAL A N 1
ATOM 583 C CA . VAL A 1 72 ? 17.657 -0.055 -14.474 1.00 96.62 72 VAL A CA 1
ATOM 584 C C . VAL A 1 72 ? 17.120 1.200 -15.165 1.00 96.62 72 VAL A C 1
ATOM 586 O O . VAL A 1 72 ? 17.141 2.281 -14.580 1.00 96.62 72 VAL A O 1
ATOM 589 N N . LYS A 1 73 ? 16.612 1.061 -16.395 1.00 97.56 73 LYS A N 1
ATOM 590 C CA . LYS A 1 73 ? 16.033 2.170 -17.159 1.00 97.56 73 LYS A CA 1
ATOM 591 C C . LYS A 1 73 ? 14.724 2.640 -16.526 1.00 97.56 73 LYS A C 1
ATOM 593 O O . LYS A 1 73 ? 14.552 3.838 -16.346 1.00 97.56 73 LYS A O 1
ATOM 598 N N . ILE A 1 74 ? 13.860 1.706 -16.125 1.00 97.62 74 ILE A N 1
ATOM 599 C CA . ILE A 1 74 ? 12.593 2.019 -15.446 1.00 97.62 74 ILE A CA 1
ATOM 600 C C . ILE A 1 74 ? 12.856 2.789 -14.148 1.00 97.62 74 ILE A C 1
ATOM 602 O O . ILE A 1 74 ? 12.253 3.832 -13.916 1.00 97.62 74 ILE A O 1
ATOM 606 N N . ILE A 1 75 ? 13.803 2.329 -13.324 1.00 97.50 75 ILE A N 1
ATOM 607 C CA . ILE A 1 75 ? 14.187 3.034 -12.093 1.00 97.50 75 ILE A CA 1
ATOM 608 C C . ILE A 1 75 ? 14.717 4.441 -12.400 1.00 97.50 75 ILE A C 1
ATOM 610 O O . ILE A 1 75 ? 14.352 5.381 -11.702 1.00 97.50 75 ILE A O 1
ATOM 614 N N . ALA A 1 76 ? 15.535 4.613 -13.442 1.00 98.06 76 ALA A N 1
ATOM 615 C CA . ALA A 1 76 ? 16.044 5.931 -13.825 1.00 98.06 76 ALA A CA 1
ATOM 616 C C . ALA A 1 76 ? 14.926 6.886 -14.290 1.00 98.06 76 ALA A C 1
ATOM 618 O O . ALA A 1 76 ? 14.933 8.066 -13.937 1.00 98.06 76 ALA A O 1
ATOM 619 N N . GLU A 1 77 ? 13.949 6.384 -15.048 1.00 98.12 77 GLU A N 1
ATOM 620 C CA . GLU A 1 77 ? 12.773 7.154 -15.475 1.00 98.12 77 GLU A CA 1
ATO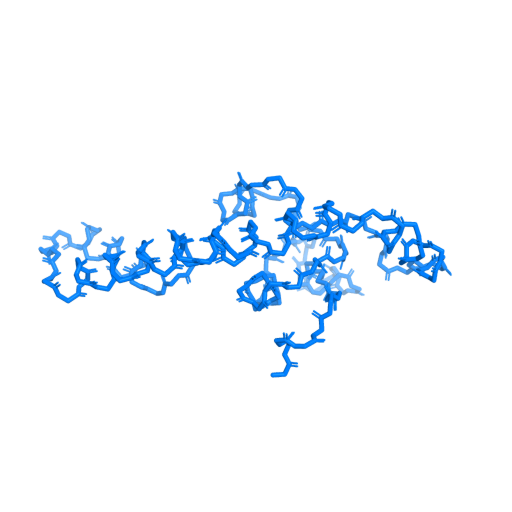M 621 C C . GLU A 1 77 ? 11.890 7.548 -14.284 1.00 98.12 77 GLU A C 1
ATOM 623 O O . GLU A 1 77 ? 11.411 8.682 -14.215 1.00 98.12 77 GLU A O 1
ATOM 628 N N . LEU A 1 78 ? 11.720 6.654 -13.312 1.00 97.88 78 LEU A N 1
ATOM 629 C CA . LEU A 1 78 ? 11.004 6.941 -12.070 1.00 97.88 78 LEU A CA 1
ATOM 630 C C . LEU A 1 78 ? 11.748 7.963 -11.206 1.00 97.88 78 LEU A C 1
ATOM 632 O O . LEU A 1 78 ? 11.141 8.918 -10.726 1.00 97.88 78 LEU A O 1
ATOM 636 N N . ASP A 1 79 ? 13.067 7.827 -11.068 1.00 98.00 79 ASP A N 1
ATOM 637 C CA . ASP A 1 79 ? 13.910 8.759 -10.312 1.00 98.00 79 ASP A CA 1
ATOM 638 C C . ASP A 1 79 ? 13.917 10.176 -10.916 1.00 98.00 79 ASP A C 1
ATOM 640 O O . ASP A 1 79 ? 14.159 11.146 -10.196 1.00 98.00 79 ASP A O 1
ATOM 644 N N . SER A 1 80 ? 13.589 10.323 -12.206 1.00 98.25 80 SER A N 1
ATOM 645 C CA . SER A 1 80 ? 13.377 11.634 -12.839 1.00 98.25 80 SER A CA 1
ATOM 646 C C . SER A 1 80 ? 12.051 12.316 -12.465 1.00 98.25 80 SER A C 1
ATOM 648 O O . SER A 1 80 ? 11.842 13.476 -12.820 1.00 98.25 80 SER A O 1
ATOM 650 N N . GLN A 1 81 ? 11.174 11.637 -11.717 1.00 98.12 81 GLN A N 1
ATOM 651 C CA . GLN A 1 81 ? 9.840 12.105 -11.320 1.00 98.12 81 GLN A CA 1
ATOM 652 C C . GLN A 1 81 ? 9.690 12.176 -9.785 1.00 98.12 81 GLN A C 1
ATOM 654 O O . GLN A 1 81 ? 8.841 11.494 -9.204 1.00 98.12 81 GLN A O 1
ATOM 659 N N . PRO A 1 82 ? 10.489 13.003 -9.084 1.00 97.06 82 PRO A N 1
ATOM 660 C CA . PRO A 1 82 ? 10.548 13.005 -7.620 1.00 97.06 82 PRO A CA 1
ATOM 661 C C . PRO A 1 82 ? 9.210 13.327 -6.940 1.00 97.06 82 PRO A C 1
ATOM 663 O O . PRO A 1 82 ? 8.905 12.740 -5.903 1.00 97.06 82 PRO A O 1
ATOM 666 N N . GLU A 1 83 ? 8.395 14.206 -7.527 1.00 97.56 83 GLU A N 1
ATOM 667 C CA . GLU A 1 83 ? 7.076 14.555 -6.979 1.00 97.56 83 GLU A CA 1
ATOM 668 C C . GLU A 1 83 ? 6.091 13.384 -7.061 1.00 97.56 83 GLU A C 1
ATOM 670 O O . GLU A 1 83 ? 5.394 13.098 -6.088 1.00 97.56 83 GLU A O 1
ATOM 675 N N . LEU A 1 84 ? 6.096 12.644 -8.178 1.00 97.25 84 LEU A N 1
ATOM 676 C CA . LEU A 1 84 ? 5.292 11.430 -8.325 1.00 97.25 84 LEU A CA 1
ATOM 677 C C . LEU A 1 84 ? 5.716 10.378 -7.299 1.00 97.25 84 LEU A C 1
ATOM 679 O O . LEU A 1 84 ? 4.867 9.785 -6.639 1.00 97.25 84 LEU A O 1
ATOM 683 N N . LEU A 1 85 ? 7.024 10.163 -7.125 1.00 97.38 85 LEU A N 1
ATOM 684 C CA . LEU A 1 85 ? 7.510 9.212 -6.127 1.00 97.38 85 LEU A CA 1
ATOM 685 C C . LEU A 1 85 ? 7.076 9.629 -4.723 1.00 97.38 85 LEU A C 1
ATOM 687 O O . LEU A 1 85 ? 6.528 8.804 -3.997 1.00 97.38 85 LEU A O 1
ATOM 691 N N . LYS A 1 86 ? 7.237 10.904 -4.350 1.00 96.38 86 LYS A N 1
ATOM 692 C CA . LYS A 1 86 ? 6.794 11.398 -3.040 1.00 96.38 86 LYS A CA 1
ATOM 693 C C . LYS A 1 86 ? 5.290 11.187 -2.836 1.00 96.38 86 LYS A C 1
ATOM 695 O O . LYS A 1 86 ? 4.883 10.778 -1.744 1.00 96.38 86 LYS A O 1
ATOM 700 N N . GLN A 1 87 ? 4.486 11.425 -3.871 1.00 97.44 87 GLN A N 1
ATOM 701 C CA . GLN A 1 87 ? 3.050 11.172 -3.841 1.00 97.44 87 GLN A CA 1
ATOM 702 C C . GLN A 1 87 ? 2.753 9.687 -3.596 1.00 97.44 87 GLN A C 1
ATOM 704 O O . GLN A 1 87 ? 2.093 9.371 -2.612 1.00 97.44 87 GLN A O 1
ATOM 709 N N . ILE A 1 88 ? 3.315 8.774 -4.398 1.00 97.81 88 ILE A N 1
ATOM 710 C CA . ILE A 1 88 ? 3.104 7.321 -4.250 1.00 97.81 88 ILE A CA 1
ATOM 711 C C . ILE A 1 88 ? 3.494 6.845 -2.848 1.00 97.81 88 ILE A C 1
ATOM 713 O O . ILE A 1 88 ? 2.756 6.100 -2.205 1.00 97.81 88 ILE A O 1
ATOM 717 N N . GLN A 1 89 ? 4.652 7.279 -2.349 1.00 96.50 89 GLN A N 1
ATOM 718 C CA . GLN A 1 89 ? 5.126 6.900 -1.018 1.00 96.50 89 GLN A CA 1
ATOM 719 C C . GLN A 1 89 ? 4.176 7.392 0.083 1.00 96.50 89 GLN A C 1
ATOM 721 O O . GLN A 1 89 ? 3.897 6.658 1.034 1.00 96.50 89 GLN A O 1
ATOM 726 N N . THR A 1 90 ? 3.656 8.614 -0.060 1.00 97.19 90 THR A N 1
ATOM 727 C CA . THR A 1 90 ? 2.673 9.199 0.859 1.00 97.19 90 THR A CA 1
ATOM 728 C C . THR A 1 90 ? 1.360 8.435 0.825 1.00 97.19 90 THR A C 1
ATOM 730 O O . THR A 1 90 ? 0.894 7.988 1.875 1.00 97.19 90 THR A O 1
ATOM 733 N N . ASP A 1 91 ? 0.808 8.222 -0.366 1.00 98.06 91 ASP A N 1
ATOM 734 C CA . ASP A 1 91 ? -0.467 7.538 -0.566 1.00 98.06 91 ASP A CA 1
ATOM 735 C C . ASP A 1 91 ? -0.406 6.103 -0.039 1.00 98.06 91 ASP A C 1
ATOM 737 O O . ASP A 1 91 ? -1.328 5.661 0.649 1.00 98.06 91 ASP A O 1
ATOM 741 N N . ASN A 1 92 ? 0.710 5.402 -0.256 1.00 97.56 92 ASN A N 1
ATOM 742 C CA . ASN A 1 92 ? 0.920 4.054 0.262 1.00 97.56 92 ASN A CA 1
ATOM 743 C C . ASN A 1 92 ? 0.873 4.002 1.796 1.00 97.56 92 ASN A C 1
ATOM 745 O O . ASN A 1 92 ? 0.152 3.170 2.356 1.00 97.56 92 ASN A O 1
ATOM 749 N N . VAL A 1 93 ? 1.571 4.904 2.495 1.00 97.50 93 VAL A N 1
ATOM 750 C CA . VAL A 1 93 ? 1.555 4.930 3.970 1.00 97.50 93 VAL A CA 1
ATOM 751 C C . VAL A 1 93 ? 0.189 5.350 4.500 1.00 97.50 93 VAL A C 1
ATOM 753 O O . VAL A 1 93 ? -0.340 4.716 5.415 1.00 97.50 93 VAL A O 1
ATOM 756 N N . VAL A 1 94 ? -0.395 6.404 3.929 1.00 98.25 94 VAL A N 1
ATOM 757 C CA . VAL A 1 94 ? -1.693 6.945 4.346 1.00 98.25 94 VAL A CA 1
ATOM 758 C C . VAL A 1 94 ? -2.782 5.890 4.201 1.00 98.25 94 VAL A C 1
ATOM 760 O O . VAL A 1 94 ? -3.496 5.614 5.166 1.00 98.25 94 VAL A O 1
ATOM 763 N N . ASN A 1 95 ? -2.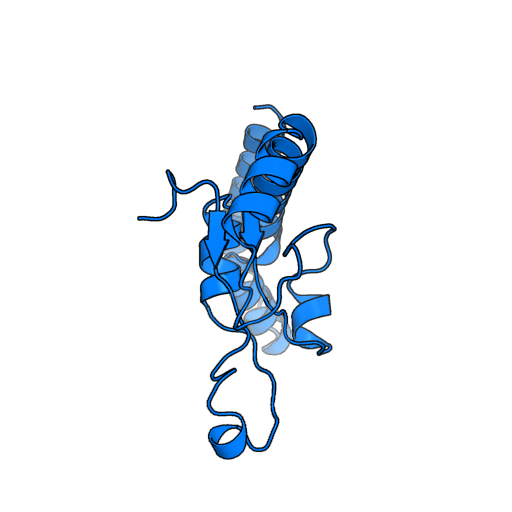878 5.241 3.043 1.00 98.38 95 ASN A N 1
ATOM 764 C CA . ASN A 1 95 ? -3.884 4.209 2.827 1.00 98.38 95 ASN A CA 1
ATOM 765 C C . ASN A 1 95 ? -3.630 2.968 3.686 1.00 98.38 95 ASN A C 1
ATOM 767 O O . ASN A 1 95 ? -4.580 2.424 4.246 1.00 98.38 95 ASN A O 1
ATOM 771 N N . SER A 1 96 ? -2.371 2.573 3.897 1.00 98.00 96 SER A N 1
ATOM 772 C CA . SER A 1 96 ? -2.051 1.462 4.805 1.00 98.00 96 SER A CA 1
ATOM 773 C C . SER A 1 96 ? -2.513 1.745 6.239 1.00 98.00 96 SER A C 1
ATOM 775 O O . SER A 1 96 ? -3.125 0.883 6.872 1.00 98.00 96 SER A O 1
ATOM 777 N N . LEU A 1 97 ? -2.301 2.968 6.744 1.00 98.25 97 LEU A N 1
ATOM 778 C CA . LEU A 1 97 ? -2.796 3.391 8.060 1.00 98.25 97 LEU A CA 1
ATOM 779 C C . LEU A 1 97 ? -4.326 3.365 8.136 1.00 98.25 97 LEU A C 1
ATOM 781 O O . LEU A 1 97 ? -4.873 3.001 9.173 1.00 98.25 97 LEU A O 1
ATOM 785 N N . LEU A 1 98 ? -5.009 3.751 7.057 1.00 98.12 98 LEU A N 1
ATOM 786 C CA . LEU A 1 9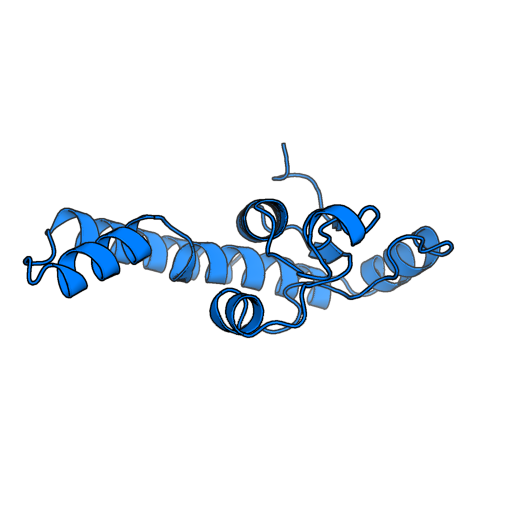8 ? -6.463 3.911 7.029 1.00 98.12 98 LEU A CA 1
ATOM 787 C C . LEU A 1 98 ? -7.239 2.637 6.670 1.00 98.12 98 LEU A C 1
ATOM 789 O O . LEU A 1 98 ? -8.457 2.615 6.856 1.00 98.12 98 LEU A O 1
ATOM 793 N N . LYS A 1 99 ? -6.573 1.606 6.136 1.00 97.62 99 LYS A N 1
ATOM 794 C CA . LYS A 1 99 ? -7.239 0.412 5.586 1.00 97.62 99 LYS A CA 1
ATOM 795 C C . LYS A 1 99 ? -6.668 -0.917 6.086 1.00 97.62 99 LYS A C 1
ATOM 797 O O . LYS A 1 99 ? -7.409 -1.903 6.133 1.00 97.62 99 LYS A O 1
ATOM 802 N N . HIS A 1 100 ? -5.376 -0.977 6.427 1.00 97.56 100 HIS A N 1
ATOM 803 C CA . HIS A 1 100 ? -4.645 -2.247 6.596 1.00 97.56 100 HIS A CA 1
ATOM 804 C C . HIS A 1 100 ? -4.195 -2.552 8.023 1.00 97.56 100 HIS A C 1
ATOM 806 O O . HIS A 1 100 ? -3.634 -3.618 8.269 1.00 97.56 100 HIS A O 1
ATOM 812 N N . ASP A 1 101 ? -4.465 -1.671 8.983 1.00 97.69 101 ASP A N 1
ATOM 813 C CA . ASP A 1 101 ? -4.307 -2.030 10.391 1.00 97.69 101 ASP A CA 1
ATOM 814 C C . ASP A 1 101 ? -5.323 -3.118 10.789 1.00 97.69 101 ASP A C 1
ATOM 816 O O . ASP A 1 101 ? -6.487 -3.107 10.371 1.00 97.69 101 ASP A O 1
ATOM 820 N N . TRP A 1 102 ? -4.895 -4.062 11.630 1.00 96.62 102 TRP A N 1
ATOM 821 C CA . TRP A 1 102 ? -5.743 -5.152 12.120 1.00 96.62 102 TRP A CA 1
ATOM 822 C C . TRP A 1 102 ? -7.022 -4.668 12.801 1.00 96.62 102 TRP A C 1
ATOM 824 O O . TRP A 1 102 ? -8.010 -5.402 12.810 1.00 96.62 102 TRP A O 1
ATOM 834 N N . VAL A 1 103 ? -7.037 -3.443 13.335 1.00 98.00 103 VAL A N 1
ATOM 835 C CA . VAL A 1 103 ? -8.224 -2.845 13.951 1.00 98.00 103 VAL A CA 1
ATOM 836 C C . VAL A 1 103 ? -9.440 -2.871 13.020 1.00 98.00 103 VAL A C 1
ATOM 838 O O . VAL A 1 103 ? -10.546 -3.133 13.485 1.00 98.00 103 VAL A O 1
ATOM 841 N N . TYR A 1 104 ? -9.243 -2.675 11.712 1.00 97.06 104 TYR A N 1
ATOM 842 C CA . TYR A 1 104 ? -10.337 -2.670 10.739 1.00 97.06 104 TYR A CA 1
ATOM 843 C C . TYR A 1 104 ? -10.900 -4.076 10.514 1.00 97.06 104 TYR A C 1
ATOM 845 O O . TYR A 1 104 ? -12.110 -4.240 10.399 1.00 97.06 104 TYR A O 1
ATOM 853 N N . ARG A 1 105 ? -10.044 -5.108 10.529 1.00 96.12 105 ARG A N 1
ATOM 854 C CA . ARG A 1 105 ? -10.497 -6.505 10.429 1.00 96.12 105 ARG A CA 1
ATOM 855 C C . ARG A 1 105 ? -11.188 -6.966 11.709 1.00 96.12 105 ARG A C 1
ATOM 857 O O . ARG A 1 105 ? -12.191 -7.664 11.643 1.00 96.12 105 ARG A O 1
ATOM 864 N N . TRP A 1 106 ? -10.693 -6.541 12.872 1.00 97.56 106 TRP A N 1
ATOM 865 C CA . TRP A 1 106 ? -11.362 -6.805 14.146 1.00 97.56 106 TRP A CA 1
ATOM 866 C C . TRP A 1 106 ? -12.735 -6.145 14.224 1.00 97.56 106 TRP A C 1
ATOM 868 O O . TRP A 1 106 ? -13.678 -6.771 14.698 1.00 97.56 106 TRP A O 1
ATOM 878 N N . GLU A 1 107 ? -12.864 -4.910 13.741 1.00 97.56 107 GLU A N 1
ATOM 879 C CA . GLU A 1 107 ? -14.156 -4.235 13.654 1.00 97.56 107 GLU A CA 1
ATOM 880 C C . GLU A 1 107 ? -15.150 -5.026 12.794 1.00 97.56 107 GLU A C 1
ATOM 882 O O . GLU A 1 107 ? -16.274 -5.254 13.236 1.00 97.56 107 GLU A O 1
ATOM 887 N N . GLU A 1 108 ? -14.742 -5.474 11.605 1.00 96.62 108 GLU A N 1
ATOM 888 C CA . GLU A 1 108 ? -15.582 -6.303 10.730 1.00 96.62 108 GLU A CA 1
ATOM 889 C C . GLU A 1 108 ? -15.993 -7.613 11.408 1.00 96.62 108 GLU A C 1
ATOM 891 O O . GLU A 1 108 ? -17.182 -7.906 11.477 1.00 96.62 108 GLU A O 1
ATOM 896 N N . ILE A 1 109 ? -15.046 -8.357 11.993 1.00 97.31 109 ILE A N 1
ATOM 897 C CA . ILE A 1 109 ? -15.337 -9.618 12.696 1.00 97.31 109 ILE A CA 1
ATOM 898 C C . ILE A 1 109 ? -16.358 -9.400 13.819 1.00 97.31 109 ILE A C 1
ATOM 900 O O . ILE A 1 109 ? -17.310 -10.167 13.940 1.00 97.31 109 ILE A O 1
ATOM 904 N N . LEU A 1 110 ? -16.197 -8.355 14.638 1.00 97.62 110 LEU A N 1
ATOM 905 C CA . LEU A 1 110 ? -17.154 -8.064 15.708 1.00 97.62 110 LEU A CA 1
ATOM 906 C C . LEU A 1 110 ? -18.541 -7.723 15.154 1.00 97.62 110 LEU A C 1
ATOM 908 O O . LEU A 1 110 ? -19.533 -8.195 15.707 1.00 97.62 110 LEU A O 1
ATOM 912 N N . ARG A 1 111 ? -18.622 -6.952 14.060 1.00 97.12 111 ARG A N 1
ATOM 913 C CA . ARG A 1 111 ? -19.900 -6.633 13.401 1.00 97.12 111 ARG A CA 1
ATOM 914 C C . ARG A 1 111 ? -20.590 -7.885 12.872 1.00 97.12 111 ARG A C 1
ATOM 916 O O . ARG A 1 111 ? -21.777 -8.054 13.137 1.00 97.12 111 ARG A O 1
ATOM 923 N N . GLU A 1 112 ? -19.854 -8.765 12.199 1.00 97.75 112 GLU A N 1
ATOM 924 C CA . GLU A 1 112 ? -20.380 -10.034 11.675 1.00 97.75 112 GLU A CA 1
ATOM 925 C C . GLU A 1 112 ? -20.870 -10.964 12.796 1.00 97.75 112 GLU A C 1
ATOM 927 O O . GLU A 1 112 ? -21.869 -11.664 12.646 1.00 97.75 112 GLU A O 1
ATOM 932 N N . LEU A 1 113 ? -20.219 -10.929 13.962 1.00 97.81 113 LEU A N 1
ATOM 933 C CA . LEU A 1 113 ? -20.640 -11.678 15.150 1.00 97.81 113 LEU A CA 1
ATOM 934 C C . LEU A 1 113 ? -21.762 -10.989 15.952 1.00 97.81 113 LEU A C 1
ATOM 936 O O . LEU A 1 113 ? -22.159 -11.498 17.001 1.00 97.81 113 LEU A O 1
ATOM 940 N N . GLY A 1 114 ? -22.265 -9.831 15.509 1.00 97.56 114 GLY A N 1
ATOM 941 C CA . GLY A 1 114 ? -23.282 -9.055 16.228 1.00 97.56 114 GLY A CA 1
ATOM 942 C C . GLY A 1 114 ? -22.794 -8.473 17.561 1.00 97.56 114 GLY A C 1
ATOM 943 O O . GLY A 1 114 ? -23.599 -8.142 18.433 1.00 97.56 114 GLY A O 1
ATOM 944 N N . MET A 1 115 ? -21.478 -8.362 17.744 1.00 97.69 115 MET A N 1
ATOM 945 C CA . MET A 1 115 ? -20.851 -7.833 18.950 1.00 97.69 115 MET A CA 1
ATOM 946 C C . MET A 1 115 ? -20.675 -6.315 18.860 1.00 97.69 115 MET A C 1
ATOM 948 O O . MET A 1 115 ? -20.439 -5.740 17.797 1.00 97.69 115 MET A O 1
ATOM 952 N N . SER A 1 116 ? -20.753 -5.641 20.008 1.00 95.50 116 SER A N 1
ATOM 953 C CA . SER A 1 116 ? -20.480 -4.206 20.081 1.00 95.50 116 SER A CA 1
ATOM 954 C C . SER A 1 116 ? -19.001 -3.906 19.829 1.00 95.50 116 SER A C 1
ATOM 956 O O . SER A 1 116 ? -18.115 -4.594 20.338 1.00 95.50 116 SER A O 1
ATOM 958 N N . ILE A 1 117 ? -18.734 -2.828 19.090 1.00 96.12 117 ILE A N 1
ATOM 959 C CA . ILE A 1 117 ? -17.379 -2.307 18.900 1.00 96.12 117 ILE A CA 1
ATOM 960 C C . ILE A 1 117 ? -16.840 -1.779 20.230 1.00 96.12 117 ILE A C 1
ATOM 962 O O . ILE A 1 117 ? -17.534 -1.076 20.965 1.00 96.12 117 ILE A O 1
ATOM 966 N N . THR A 1 118 ? -15.594 -2.126 20.548 1.00 94.75 118 THR A N 1
ATOM 967 C CA . THR A 1 118 ? -14.947 -1.703 21.793 1.00 94.75 118 THR A CA 1
ATOM 968 C C . THR A 1 118 ? -14.380 -0.289 21.671 1.00 94.75 118 THR A C 1
ATOM 970 O O . THR A 1 118 ? -13.993 0.159 20.591 1.00 94.75 118 THR A O 1
ATOM 973 N N . SER A 1 119 ? -14.247 0.413 22.798 1.00 96.56 119 SER A N 1
ATOM 974 C CA . SER A 1 119 ? -13.605 1.736 22.831 1.00 96.56 119 SER A CA 1
ATOM 975 C C . SER A 1 119 ? -12.151 1.709 22.340 1.00 96.56 119 SER A C 1
ATOM 977 O O . SER A 1 119 ? -11.692 2.681 21.745 1.00 96.56 119 SER A O 1
ATOM 979 N N . GLY A 1 120 ? -11.439 0.591 22.528 1.00 96.94 120 GLY A N 1
ATOM 980 C CA . GLY A 1 120 ? -10.071 0.411 22.035 1.00 96.94 120 GLY A CA 1
ATOM 981 C C . GLY A 1 120 ? -9.971 0.418 20.505 1.00 96.94 120 GLY A C 1
ATOM 982 O O . GLY A 1 120 ? -9.027 0.989 19.960 1.00 96.94 120 GLY A O 1
ATOM 983 N N . ILE A 1 121 ? -10.965 -0.147 19.807 1.00 97.56 121 ILE A N 1
ATOM 984 C CA . ILE A 1 121 ? -11.044 -0.094 18.338 1.00 97.56 121 ILE A CA 1
ATOM 985 C C . ILE A 1 121 ? -11.220 1.350 17.867 1.00 97.56 121 ILE A C 1
ATOM 987 O O . ILE A 1 121 ? -10.474 1.813 17.002 1.00 97.56 121 ILE A O 1
ATOM 991 N N . GLU A 1 122 ? -12.153 2.086 18.470 1.00 97.69 122 GLU A N 1
ATOM 992 C CA . GLU A 1 122 ? -12.398 3.484 18.100 1.00 97.69 122 GLU A CA 1
ATOM 993 C C . GLU A 1 122 ? -11.177 4.368 18.376 1.00 97.69 122 GLU A C 1
ATOM 995 O O . GLU A 1 122 ? -10.766 5.159 17.522 1.00 97.69 122 GLU A O 1
ATOM 1000 N N . GLN A 1 123 ? -10.529 4.178 19.529 1.00 98.38 123 GLN A N 1
ATOM 1001 C CA . GLN A 1 123 ? -9.312 4.905 19.881 1.00 98.38 123 GLN A CA 1
ATOM 1002 C C . GLN A 1 123 ? -8.179 4.631 18.885 1.00 98.38 123 GLN A C 1
ATOM 1004 O O . GLN A 1 123 ? -7.529 5.570 18.422 1.00 98.38 123 GLN A O 1
ATOM 1009 N N . ARG A 1 124 ? -7.953 3.365 18.510 1.00 98.38 124 ARG A N 1
ATOM 1010 C CA . ARG A 1 124 ? -6.909 3.008 17.541 1.00 98.38 124 ARG A CA 1
ATOM 1011 C C . ARG A 1 124 ? -7.203 3.591 16.158 1.00 98.38 124 ARG A C 1
ATOM 1013 O O . ARG A 1 124 ? -6.304 4.167 15.550 1.00 98.38 124 ARG A O 1
ATOM 1020 N N . LYS A 1 125 ? -8.448 3.519 15.681 1.00 98.50 125 LYS A N 1
ATOM 1021 C CA . LYS A 1 125 ? -8.855 4.141 14.406 1.00 98.50 125 LYS A CA 1
ATOM 1022 C C . LYS A 1 125 ? -8.647 5.654 14.418 1.00 98.50 125 LYS A C 1
ATOM 1024 O O . LYS A 1 125 ? -8.222 6.214 13.410 1.00 98.50 125 LYS A O 1
ATOM 1029 N N . HIS A 1 126 ? -8.927 6.316 15.540 1.00 98.50 126 HIS A N 1
ATOM 1030 C CA . HIS A 1 126 ? -8.662 7.744 15.690 1.00 98.50 126 HIS A CA 1
ATOM 1031 C C . HIS A 1 126 ? -7.162 8.053 15.581 1.00 98.50 126 HIS A C 1
ATOM 1033 O O . HIS A 1 126 ? -6.774 8.866 14.746 1.00 98.50 126 HIS A O 1
ATOM 1039 N N . GLN A 1 127 ? -6.316 7.326 16.318 1.00 98.69 127 GLN A N 1
ATOM 1040 C CA . GLN A 1 127 ? -4.856 7.480 16.253 1.00 98.69 127 GLN A CA 1
ATOM 1041 C C . GLN A 1 127 ? -4.308 7.269 14.835 1.00 98.69 127 GLN A C 1
ATOM 1043 O O . GLN A 1 127 ? -3.481 8.046 14.365 1.00 98.69 127 GLN A O 1
ATOM 1048 N N . LEU A 1 128 ? -4.779 6.239 14.127 1.00 98.75 128 LEU A N 1
ATOM 1049 C CA . LEU A 1 128 ? -4.360 5.961 12.750 1.00 98.75 128 LEU A CA 1
ATOM 1050 C C . LEU A 1 128 ? -4.727 7.103 11.794 1.00 98.75 128 LEU A C 1
ATOM 1052 O O . LEU A 1 128 ? -3.914 7.480 10.950 1.00 98.75 128 LEU A O 1
ATOM 1056 N N . LYS A 1 129 ? -5.914 7.701 11.960 1.00 98.62 129 LYS A N 1
ATOM 1057 C CA . LYS A 1 129 ? -6.326 8.888 11.195 1.00 98.62 129 LYS A CA 1
ATOM 1058 C C . LYS A 1 129 ? -5.434 10.091 11.490 1.00 98.62 129 LYS A C 1
ATOM 1060 O O . LYS A 1 129 ? -5.016 10.772 10.557 1.00 98.62 129 LYS A O 1
ATOM 1065 N N . GLU A 1 130 ? -5.106 10.341 12.755 1.00 98.50 130 GLU A N 1
ATOM 1066 C CA . GLU A 1 130 ? -4.184 11.419 13.131 1.00 98.50 130 GLU A CA 1
ATOM 1067 C C . GLU A 1 130 ? -2.788 11.202 12.533 1.00 98.50 130 GLU A C 1
ATOM 1069 O O . GLU A 1 130 ? -2.201 12.131 11.973 1.00 98.50 130 GLU A O 1
ATOM 1074 N N . MET A 1 131 ? -2.281 9.966 12.576 1.00 98.38 131 MET A N 1
ATOM 1075 C CA . MET A 1 131 ? -1.011 9.592 11.950 1.00 98.38 131 MET A CA 1
ATOM 1076 C C . MET A 1 131 ? -1.035 9.817 10.434 1.00 98.38 131 MET A C 1
ATOM 1078 O O . MET A 1 131 ? -0.079 10.371 9.894 1.00 98.38 131 MET A O 1
ATOM 1082 N N . ALA A 1 132 ? -2.121 9.440 9.755 1.00 98.31 132 ALA A N 1
ATOM 1083 C CA . ALA A 1 132 ? -2.283 9.639 8.316 1.00 98.31 132 ALA A CA 1
ATOM 1084 C C . ALA A 1 132 ? -2.299 11.134 7.943 1.00 98.31 132 ALA A C 1
ATOM 1086 O O . ALA A 1 132 ? -1.592 11.554 7.023 1.00 98.31 132 ALA A O 1
ATOM 1087 N N . ILE A 1 133 ? -3.026 11.960 8.705 1.00 98.25 133 ILE A N 1
ATOM 1088 C CA . ILE A 1 133 ? -3.053 13.422 8.525 1.00 98.25 133 ILE A CA 1
ATOM 1089 C C . ILE A 1 133 ? -1.661 14.024 8.748 1.00 98.25 133 ILE A C 1
ATOM 1091 O O . ILE A 1 133 ? -1.232 14.888 7.984 1.00 98.25 133 ILE A O 1
ATOM 1095 N N . ALA A 1 134 ? -0.951 13.587 9.789 1.00 97.19 134 ALA A N 1
ATOM 1096 C CA . ALA A 1 134 ? 0.395 14.067 10.080 1.00 97.19 134 ALA A CA 1
ATOM 1097 C C . ALA A 1 134 ? 1.403 13.654 8.996 1.00 97.19 134 ALA A C 1
ATOM 1099 O O . ALA A 1 134 ? 2.285 14.442 8.658 1.00 97.19 134 ALA A O 1
ATOM 1100 N N . TYR A 1 135 ? 1.274 12.444 8.443 1.00 94.94 135 TYR A N 1
ATOM 1101 C CA . TYR A 1 135 ? 2.151 11.954 7.379 1.00 94.94 135 TYR A CA 1
ATOM 1102 C C . TYR A 1 135 ? 1.926 12.706 6.064 1.00 94.94 135 TYR A C 1
ATOM 1104 O O . TYR A 1 135 ? 2.896 13.117 5.439 1.00 94.94 135 TYR A O 1
ATOM 1112 N N . SER A 1 136 ? 0.668 12.984 5.707 1.00 92.62 136 SER A N 1
ATOM 1113 C CA . SER A 1 136 ? 0.294 13.707 4.476 1.00 92.62 136 SER A CA 1
ATOM 1114 C C . SER A 1 136 ? 0.827 15.146 4.405 1.00 92.62 136 SER A C 1
ATOM 1116 O O . SER A 1 136 ? 0.802 15.766 3.349 1.00 92.62 136 SER A O 1
ATOM 1118 N N . LYS A 1 137 ? 1.267 15.710 5.537 1.00 90.00 137 LYS A N 1
ATOM 1119 C CA . LYS A 1 137 ? 1.805 17.077 5.639 1.00 90.00 137 LYS A CA 1
ATOM 1120 C C . LYS A 1 137 ? 3.337 17.148 5.532 1.00 90.00 137 LYS A C 1
ATOM 1122 O O . LYS A 1 137 ? 3.883 18.242 5.664 1.00 90.00 137 LYS A O 1
ATOM 1127 N N . ARG A 1 138 ? 4.025 16.011 5.380 1.00 78.62 138 ARG A N 1
ATOM 1128 C CA . ARG A 1 138 ? 5.491 15.930 5.241 1.00 78.62 138 ARG A CA 1
ATOM 1129 C C . ARG A 1 138 ? 5.930 16.140 3.795 1.00 78.62 138 ARG A C 1
ATOM 1131 O O . ARG A 1 138 ? 7.005 16.733 3.567 1.00 78.62 138 ARG A O 1
#

Secondary structure (DSSP, 8-state):
-GGG-SEEE---TTTT-GGGGTT--PPPHHHHHHHHHT-EEES----SHHHHHH--STTSEE---TT-TTHHHHHHHHHT-HHHHHHHHHHHHHHHHHHTSHHHHHHHHHHHTTPPPPHHHHHHHHHHHHHHHHHTT-

pLDDT: mean 95.11, std 5.0, range [59.09, 98.75]